Protein AF-A0A969D989-F1 (afdb_monomer)

Secondary structure (DSSP, 8-state):
-------EEEEEE----S-PPPHHHHHHHHHHHHHHTT-S-EEHHHHHHHTT-S-SHHHHHHHHHHHHTTSEEEEE-

Nearest PDB structures (foldseek):
  3jso-assembly1_B  TM=8.972E-01  e=1.245E-01  Escherichia coli K-12
  1jhh-assembly1_A  TM=8.537E-01  e=5.685E-01  Escherichia coli
  6qef-assembly1_A  TM=6.710E-01  e=4.026E-01  Homo sapiens
  8vpo-assembly1_A  TM=6.188E-01  e=1.134E+00  Paramaledivibacter caminithermalis
  2da1-assembly1_A  TM=4.259E-01  e=7.314E+00  Homo sapiens

pLDDT: mean 84.3, std 11.82, range [35.84, 93.94]

Sequence (77 aa):
MTTSEKKEFRVTFEGNSSSELTIAQAETYRLLSSLFKIKSCWSTWEIMGLLGLSDPRPVDSRIDRLAEKGWITLEVA

Solvent-accessible surface area (backbone atoms only — not comparable to full-atom values): 4648 Å² total; per-residue (Å²): 132,85,75,85,68,90,50,48,29,27,75,46,80,44,92,61,87,81,71,94,65,53,71,71,40,48,52,52,50,52,50,53,61,60,44,54,80,77,49,72,70,49,34,49,63,60,54,16,58,76,70,72,46,96,56,46,64,67,46,50,52,38,52,52,52,36,36,75,68,46,41,30,47,80,42,84,102

Mean predicted aligned error: 5.74 Å

Foldseek 3Di:
DDDPPFFKKFKDFDPDPDDDDDPLLVVLLVVNVVVVVPDGMDTLVVSCVVVVHPDSVVSVVSVVVCVVSVRIDIDGD

Radius of gyration: 11.82 Å; Cα contacts (8 Å, |Δi|>4): 84; chains: 1; bounding box: 26×27×36 Å

Structure (mmCIF, N/CA/C/O backbone):
data_AF-A0A969D989-F1
#
_entry.id   AF-A0A969D989-F1
#
loop_
_atom_site.group_PDB
_atom_site.id
_atom_site.type_symbol
_atom_site.label_atom_id
_atom_site.label_alt_id
_atom_site.label_comp_id
_atom_site.label_asym_id
_atom_site.label_entity_id
_atom_site.label_seq_id
_atom_site.pdbx_PDB_ins_code
_atom_site.Cartn_x
_atom_site.Cartn_y
_atom_site.Cartn_z
_atom_site.occupancy
_atom_site.B_iso_or_equiv
_atom_site.auth_seq_id
_atom_site.auth_comp_id
_atom_site.auth_asym_id
_atom_site.auth_atom_id
_atom_site.pdbx_PDB_model_num
ATOM 1 N N . MET A 1 1 ? -1.806 -14.261 -21.098 1.00 35.84 1 MET A N 1
ATOM 2 C CA . MET A 1 1 ? -1.099 -13.299 -20.229 1.00 35.84 1 MET A CA 1
ATOM 3 C C . MET A 1 1 ? -2.165 -12.388 -19.658 1.00 35.84 1 MET A C 1
ATOM 5 O O . MET A 1 1 ? -2.818 -11.710 -20.438 1.00 35.84 1 MET A O 1
ATOM 9 N N . THR A 1 2 ? -2.444 -12.467 -18.361 1.00 47.53 2 THR A N 1
ATOM 10 C CA . THR A 1 2 ? -3.411 -11.583 -17.702 1.00 47.53 2 THR A CA 1
ATOM 11 C C . THR A 1 2 ? -2.797 -10.191 -17.611 1.00 47.53 2 THR A C 1
ATOM 13 O O . THR A 1 2 ? -1.782 -9.988 -16.951 1.00 47.53 2 THR A O 1
ATOM 16 N N . THR A 1 3 ? -3.369 -9.244 -18.346 1.00 53.97 3 THR A N 1
ATOM 17 C CA . THR A 1 3 ? -3.180 -7.812 -18.112 1.00 53.97 3 THR A CA 1
ATOM 18 C C . THR A 1 3 ? -3.536 -7.525 -16.657 1.00 53.97 3 THR A C 1
ATOM 20 O O . THR A 1 3 ? -4.641 -7.867 -16.246 1.00 53.97 3 THR A O 1
ATOM 23 N N . SER A 1 4 ? -2.623 -6.941 -15.872 1.00 54.09 4 SER A N 1
ATOM 24 C CA . SER A 1 4 ? -2.970 -6.404 -14.551 1.00 54.09 4 SER A CA 1
ATOM 25 C C . SER A 1 4 ? -4.025 -5.323 -14.754 1.00 54.09 4 SER A C 1
ATOM 27 O O . SER A 1 4 ? -3.715 -4.208 -15.177 1.00 54.09 4 SER A O 1
ATOM 29 N N . GLU A 1 5 ? -5.284 -5.680 -14.528 1.00 67.50 5 GLU A N 1
ATOM 30 C CA . GLU A 1 5 ? -6.400 -4.749 -14.592 1.00 67.50 5 GLU A CA 1
ATOM 31 C C . G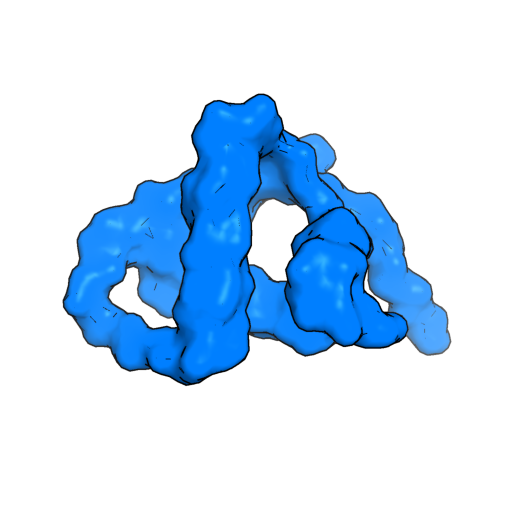LU A 1 5 ? -6.177 -3.625 -13.577 1.00 67.50 5 GLU A C 1
ATOM 33 O O . GLU A 1 5 ? -5.547 -3.809 -12.530 1.00 67.50 5 GLU A O 1
ATOM 38 N N . LYS A 1 6 ? -6.653 -2.422 -13.901 1.00 69.81 6 LYS A N 1
ATOM 39 C CA . LYS A 1 6 ? -6.577 -1.289 -12.981 1.00 69.81 6 LYS A CA 1
ATOM 40 C C . LYS A 1 6 ? -7.529 -1.557 -11.809 1.00 69.81 6 LYS A C 1
ATOM 42 O O . LYS A 1 6 ? -8.712 -1.255 -11.895 1.00 69.81 6 LYS A O 1
ATOM 47 N N . LYS A 1 7 ? -7.006 -2.147 -10.733 1.00 74.75 7 LYS A N 1
ATOM 48 C CA . LYS A 1 7 ? -7.727 -2.397 -9.481 1.00 74.75 7 LYS A CA 1
ATOM 49 C C . LYS A 1 7 ? -7.695 -1.138 -8.622 1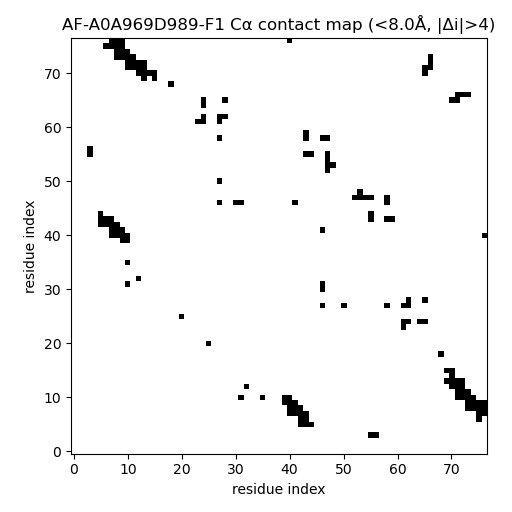.00 74.75 7 LYS A C 1
ATOM 51 O O . LYS A 1 7 ? -6.612 -0.675 -8.267 1.00 74.75 7 LYS A O 1
ATOM 56 N N . GLU A 1 8 ? -8.862 -0.587 -8.314 1.00 86.38 8 GLU A N 1
ATOM 57 C CA . GLU A 1 8 ? -9.02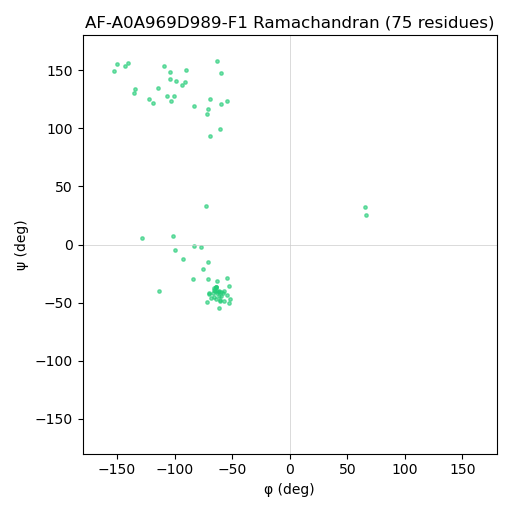1 0.486 -7.333 1.00 86.38 8 GLU A CA 1
ATOM 58 C C . GLU A 1 8 ? -9.295 -0.115 -5.952 1.00 86.38 8 GLU A C 1
ATOM 60 O O . GLU A 1 8 ? -9.984 -1.130 -5.813 1.00 86.38 8 GLU A O 1
ATOM 65 N N . PHE A 1 9 ? -8.701 0.474 -4.922 1.00 87.50 9 PHE A N 1
ATOM 66 C CA . PHE A 1 9 ? -8.838 0.005 -3.555 1.00 87.50 9 PHE A CA 1
ATOM 67 C C . PHE A 1 9 ? -8.728 1.156 -2.558 1.00 87.50 9 PHE A C 1
ATOM 69 O O . PHE A 1 9 ? -8.098 2.193 -2.802 1.00 87.50 9 PHE A O 1
ATOM 76 N N . ARG A 1 10 ? -9.329 0.941 -1.393 1.00 88.06 10 ARG A N 1
ATOM 77 C CA . ARG A 1 10 ? -9.114 1.742 -0.192 1.00 88.06 10 ARG A CA 1
ATOM 78 C C . ARG A 1 10 ? -8.227 0.966 0.762 1.00 88.06 10 ARG A C 1
ATOM 80 O O . ARG A 1 10 ? -8.245 -0.264 0.787 1.00 88.06 10 ARG A O 1
ATOM 87 N N . VAL A 1 11 ? -7.435 1.705 1.527 1.00 88.75 11 VAL A N 1
ATOM 88 C CA . VAL A 1 11 ? -6.495 1.142 2.493 1.00 88.75 11 VAL A CA 1
ATOM 89 C C . VAL A 1 11 ? -6.824 1.700 3.865 1.00 88.75 11 VAL A C 1
ATOM 91 O O . VAL A 1 11 ? -6.832 2.917 4.038 1.00 88.75 11 VAL A O 1
ATOM 94 N N . THR A 1 12 ? -7.043 0.816 4.829 1.00 89.81 12 THR A N 1
ATOM 95 C CA . THR A 1 12 ? -7.086 1.151 6.257 1.00 89.81 12 THR A CA 1
ATOM 96 C C . THR A 1 12 ? -5.785 0.688 6.900 1.00 89.81 12 THR A C 1
ATOM 98 O O . THR A 1 12 ? -5.243 -0.340 6.504 1.00 89.81 12 THR A O 1
ATOM 101 N N . PHE A 1 13 ? -5.251 1.453 7.853 1.00 88.06 13 PHE A N 1
ATOM 102 C CA . PHE A 1 13 ? -3.984 1.145 8.522 1.00 88.06 13 PHE A CA 1
ATOM 103 C C . PHE A 1 13 ? -4.249 0.516 9.882 1.00 88.06 13 PHE A C 1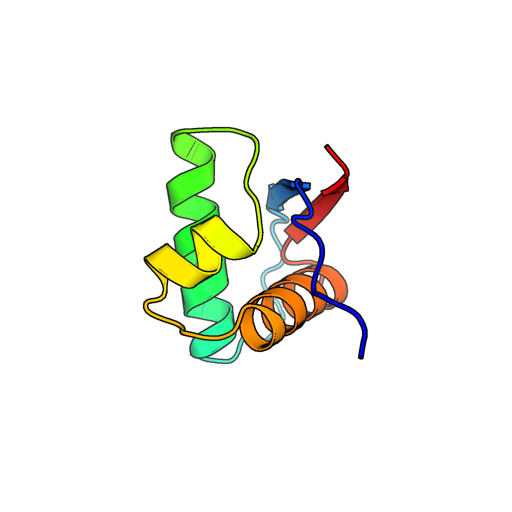
ATOM 105 O O . PHE A 1 13 ? -4.956 1.095 10.705 1.00 88.06 13 PHE A O 1
ATOM 112 N N . GLU A 1 14 ? -3.634 -0.634 10.122 1.00 84.94 14 GLU A N 1
ATOM 113 C CA . GLU A 1 14 ? -3.750 -1.379 11.370 1.00 84.94 14 GLU A CA 1
ATOM 114 C C . GLU A 1 14 ? -2.536 -1.079 12.263 1.00 84.94 14 GLU A C 1
ATOM 116 O O . GLU A 1 14 ? -1.401 -0.982 11.792 1.00 84.94 14 GLU A O 1
ATOM 121 N N . GLY A 1 15 ? -2.750 -0.944 13.576 1.00 70.88 15 GLY A N 1
ATOM 122 C CA . GLY A 1 15 ? -1.711 -0.631 14.573 1.00 70.88 15 GLY A CA 1
ATOM 123 C C . GLY A 1 15 ? -0.753 -1.788 14.883 1.00 70.88 15 GLY A C 1
ATOM 124 O O . GLY A 1 15 ? -0.325 -1.955 16.028 1.00 70.88 15 GLY A O 1
ATOM 125 N N . ASN A 1 16 ? -0.447 -2.628 13.895 1.00 73.06 16 ASN A N 1
ATOM 126 C CA . ASN A 1 16 ? 0.384 -3.803 14.084 1.00 73.06 16 ASN A CA 1
ATOM 127 C C . ASN A 1 16 ? 1.842 -3.390 14.316 1.00 73.06 16 ASN A C 1
ATOM 129 O O . ASN A 1 16 ? 2.485 -2.792 13.461 1.00 73.06 16 ASN A O 1
ATOM 133 N N . SER A 1 17 ?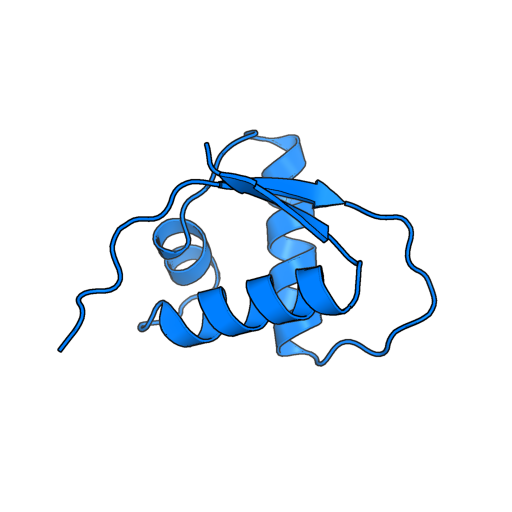 2.357 -3.698 15.506 1.00 61.00 17 SER A N 1
ATOM 134 C CA . SER A 1 17 ? 3.692 -3.279 15.953 1.00 61.00 17 SER A CA 1
ATOM 135 C C . SER A 1 17 ? 4.747 -4.386 15.846 1.00 61.00 17 SER A C 1
ATOM 137 O O . SER A 1 17 ? 5.850 -4.219 16.357 1.00 61.00 17 SER A O 1
ATOM 139 N N . SER A 1 18 ? 4.424 -5.541 15.245 1.00 60.31 18 SER A N 1
ATOM 140 C CA . SER A 1 18 ? 5.154 -6.784 15.549 1.00 60.31 18 SER A CA 1
ATOM 141 C C . SER A 1 18 ? 5.706 -7.571 14.351 1.00 60.31 18 SER A C 1
ATOM 143 O O . SER A 1 18 ? 6.258 -8.648 14.539 1.00 60.31 18 SER A O 1
ATOM 145 N N . SER A 1 19 ? 5.612 -7.067 13.117 1.00 66.81 19 SER A N 1
ATOM 146 C CA . SER A 1 19 ? 6.098 -7.799 11.931 1.00 66.81 19 SER A CA 1
ATOM 147 C C . SER A 1 19 ? 7.214 -7.064 11.188 1.00 66.81 19 SER A C 1
ATOM 149 O O . SER A 1 19 ? 6.996 -5.978 10.670 1.00 66.81 19 SER A O 1
ATOM 151 N N . GLU A 1 20 ? 8.389 -7.676 11.035 1.00 82.06 20 GLU A N 1
ATOM 152 C CA . GLU A 1 20 ? 9.453 -7.092 10.208 1.00 82.06 20 GLU A CA 1
ATOM 153 C C . GLU A 1 20 ? 8.972 -6.919 8.754 1.00 82.06 20 GLU A C 1
ATOM 155 O O . GLU A 1 20 ? 8.530 -7.871 8.087 1.00 82.06 20 GLU A O 1
ATOM 160 N N . LEU A 1 21 ? 9.009 -5.668 8.285 1.00 87.06 21 LEU A N 1
ATOM 161 C CA . LEU A 1 21 ? 8.784 -5.287 6.896 1.00 87.06 21 LEU A CA 1
ATOM 162 C C . LEU A 1 21 ? 10.130 -5.219 6.181 1.00 87.06 21 LEU A C 1
ATOM 164 O O . LEU A 1 21 ? 11.094 -4.653 6.693 1.00 87.06 21 LEU A O 1
ATOM 168 N N . THR A 1 22 ? 10.182 -5.735 4.957 1.00 91.75 22 THR A N 1
ATOM 169 C CA . THR A 1 22 ? 11.310 -5.444 4.062 1.00 91.75 22 THR A CA 1
ATOM 170 C C . THR A 1 22 ? 11.353 -3.948 3.740 1.00 91.75 22 THR A C 1
ATOM 172 O O . THR A 1 22 ? 10.324 -3.272 3.795 1.00 91.75 22 THR A O 1
ATOM 175 N N . ILE A 1 23 ? 12.516 -3.431 3.329 1.00 91.94 23 ILE A N 1
ATOM 176 C CA . ILE A 1 23 ? 12.680 -2.014 2.944 1.00 91.94 23 ILE A CA 1
ATOM 177 C C . ILE A 1 23 ? 11.622 -1.603 1.906 1.00 91.94 23 ILE A C 1
ATOM 179 O O . ILE A 1 23 ? 10.916 -0.618 2.094 1.00 91.94 23 ILE A O 1
ATOM 183 N N . ALA A 1 24 ? 11.424 -2.426 0.875 1.00 92.00 24 ALA A N 1
ATOM 184 C CA . ALA A 1 24 ? 10.446 -2.182 -0.183 1.00 92.00 24 ALA A CA 1
ATOM 185 C C . ALA A 1 24 ? 8.982 -2.170 0.310 1.00 92.00 24 ALA A C 1
ATOM 187 O O . ALA A 1 24 ? 8.153 -1.398 -0.182 1.00 92.00 24 ALA A O 1
ATOM 188 N N . GLN A 1 25 ? 8.642 -3.027 1.279 1.00 93.12 25 GLN A N 1
ATOM 189 C CA . GLN A 1 25 ? 7.320 -3.026 1.916 1.00 93.12 25 GLN A CA 1
ATOM 190 C C . GLN A 1 25 ? 7.139 -1.792 2.800 1.00 93.12 25 GLN A C 1
ATOM 192 O O . GLN A 1 25 ? 6.088 -1.162 2.741 1.00 93.12 25 GLN A O 1
ATOM 197 N N . ALA A 1 26 ? 8.164 -1.410 3.566 1.00 91.62 26 ALA A N 1
ATOM 198 C CA . ALA A 1 26 ? 8.142 -0.216 4.403 1.00 91.62 26 ALA A CA 1
ATOM 199 C C . ALA A 1 26 ? 8.004 1.069 3.568 1.00 91.62 26 ALA A C 1
ATOM 201 O O . ALA A 1 26 ? 7.247 1.961 3.944 1.00 91.62 26 ALA A O 1
ATOM 202 N N . GLU A 1 27 ? 8.673 1.156 2.416 1.00 93.94 27 GLU A N 1
ATOM 203 C CA . GLU A 1 27 ? 8.503 2.252 1.452 1.00 93.94 27 GLU A CA 1
ATOM 204 C C . GLU A 1 27 ? 7.069 2.326 0.923 1.00 93.94 27 GLU A C 1
ATOM 206 O O . GLU A 1 27 ? 6.447 3.386 0.969 1.00 93.94 27 GLU A O 1
ATOM 211 N N . THR A 1 28 ? 6.518 1.188 0.490 1.00 93.44 28 THR A N 1
ATOM 212 C CA . THR A 1 28 ? 5.137 1.110 -0.017 1.00 93.44 28 THR A CA 1
ATOM 213 C C . THR A 1 28 ? 4.137 1.504 1.070 1.00 93.44 28 THR A C 1
ATOM 215 O O . THR A 1 28 ? 3.243 2.309 0.829 1.00 93.44 28 THR A O 1
ATOM 218 N N . TYR A 1 29 ? 4.329 1.015 2.295 1.00 91.50 29 TYR A N 1
ATOM 219 C CA . TYR A 1 29 ? 3.506 1.359 3.452 1.00 91.50 29 TYR A CA 1
ATOM 220 C C . TYR A 1 29 ? 3.555 2.858 3.779 1.00 91.50 29 TYR A C 1
ATOM 222 O O . TYR A 1 29 ? 2.514 3.491 3.953 1.00 91.50 29 TYR A O 1
ATOM 230 N N . ARG A 1 30 ? 4.755 3.456 3.821 1.00 91.00 30 ARG A N 1
ATOM 231 C CA . ARG A 1 30 ? 4.932 4.898 4.072 1.00 91.00 30 ARG A CA 1
ATOM 232 C C . ARG A 1 30 ? 4.266 5.749 3.001 1.00 91.00 30 ARG A C 1
ATOM 234 O O . ARG A 1 30 ? 3.646 6.763 3.331 1.00 91.00 30 ARG A O 1
ATOM 241 N N . LEU A 1 31 ? 4.384 5.340 1.739 1.00 92.38 31 LEU A N 1
ATOM 242 C CA . LEU A 1 31 ? 3.713 6.006 0.634 1.00 92.38 31 LEU A CA 1
ATOM 243 C C . LEU A 1 31 ? 2.194 5.950 0.824 1.00 92.38 31 LEU A C 1
ATOM 245 O O . LEU A 1 31 ? 1.565 7.000 0.898 1.00 92.38 31 LEU A O 1
ATOM 249 N N . LEU A 1 32 ? 1.620 4.757 1.005 1.00 90.38 32 LEU A N 1
ATOM 250 C CA . LEU A 1 32 ? 0.183 4.586 1.238 1.00 90.38 32 LEU A CA 1
ATOM 251 C C . LEU A 1 32 ? -0.310 5.422 2.431 1.00 90.38 32 LEU A C 1
ATOM 253 O O . LEU A 1 32 ? -1.335 6.090 2.326 1.00 90.38 32 LEU A O 1
ATOM 257 N N . SER A 1 33 ? 0.430 5.439 3.544 1.00 89.31 33 SER A N 1
ATOM 258 C CA . SER A 1 33 ? 0.072 6.208 4.748 1.00 89.31 33 SER A CA 1
ATOM 259 C C . SER A 1 33 ? 0.072 7.720 4.503 1.00 89.31 33 SER A C 1
ATOM 261 O O . SER A 1 33 ? -0.784 8.446 5.013 1.00 89.31 33 SER A O 1
ATOM 263 N N . SER A 1 34 ? 1.005 8.207 3.684 1.00 89.19 34 SER A N 1
ATOM 264 C CA . SER A 1 34 ? 1.072 9.621 3.299 1.00 89.19 34 SER A CA 1
ATOM 265 C C . SER A 1 34 ? -0.082 9.999 2.371 1.00 89.19 34 SER A C 1
ATOM 267 O O . SER A 1 34 ? -0.718 11.035 2.555 1.00 89.19 34 SER A O 1
ATOM 269 N N . LEU A 1 35 ? -0.378 9.129 1.408 1.00 86.00 35 LEU A N 1
ATOM 270 C CA . LEU A 1 35 ? -1.448 9.299 0.433 1.00 86.00 35 LEU A CA 1
ATOM 271 C C . LEU A 1 35 ? -2.841 9.269 1.077 1.00 86.00 35 LEU A C 1
ATOM 273 O O . LEU A 1 35 ? -3.695 10.082 0.725 1.00 86.00 35 LEU A O 1
ATOM 277 N N . PHE A 1 36 ? -3.052 8.418 2.081 1.00 84.44 36 PHE A N 1
ATOM 278 C CA . PHE A 1 36 ? -4.315 8.319 2.818 1.00 84.44 36 PHE A CA 1
ATOM 279 C C . PHE A 1 36 ? -4.792 9.653 3.413 1.00 84.44 36 PHE A C 1
ATOM 281 O O . PHE A 1 36 ? -5.991 9.895 3.512 1.00 84.44 36 PHE A O 1
ATOM 288 N N . LYS A 1 37 ? -3.869 10.565 3.751 1.00 77.88 37 LYS A N 1
ATOM 289 C CA . LYS A 1 37 ? -4.200 11.908 4.262 1.00 77.88 37 LYS A CA 1
ATOM 290 C C . LYS A 1 37 ? -4.797 12.845 3.205 1.00 77.88 37 LYS A C 1
ATOM 292 O O . LYS A 1 37 ? -5.314 13.897 3.564 1.00 77.88 37 LYS A O 1
ATOM 297 N N . ILE A 1 38 ? -4.676 12.500 1.924 1.00 80.31 38 ILE A N 1
ATOM 298 C CA . ILE A 1 38 ? -4.984 13.376 0.787 1.00 80.31 38 ILE A CA 1
ATOM 299 C C . ILE A 1 38 ? -6.196 12.856 0.004 1.00 80.31 38 ILE A C 1
ATOM 301 O O . ILE A 1 38 ? -7.036 13.644 -0.425 1.00 80.31 38 ILE A O 1
ATOM 305 N N . LYS A 1 39 ? -6.302 11.537 -0.194 1.00 76.06 39 LYS A N 1
ATOM 306 C CA . LYS A 1 39 ? -7.392 10.893 -0.945 1.00 76.06 39 LYS A CA 1
ATOM 307 C C . LYS A 1 39 ? -7.612 9.465 -0.433 1.00 76.06 39 LYS A C 1
ATOM 309 O O . LYS A 1 39 ? -6.681 8.801 0.016 1.00 76.06 39 LYS A O 1
ATOM 314 N N . SER A 1 40 ? -8.856 8.993 -0.509 1.00 74.88 40 SER A N 1
ATOM 315 C CA . SER A 1 40 ? -9.290 7.725 0.102 1.00 74.88 40 SER A CA 1
ATOM 316 C C . SER A 1 40 ? -9.216 6.498 -0.815 1.00 74.88 40 SER A C 1
ATOM 318 O O . SER A 1 40 ? -9.356 5.385 -0.322 1.00 74.88 40 SER A O 1
ATOM 320 N N . CYS A 1 41 ? -9.021 6.674 -2.127 1.00 84.62 41 CYS A N 1
ATOM 321 C CA . CYS A 1 41 ? -9.031 5.588 -3.114 1.00 84.62 41 CYS A CA 1
ATOM 322 C C . CYS A 1 41 ? -7.856 5.705 -4.090 1.00 84.62 41 CYS A C 1
ATOM 324 O O . CYS A 1 41 ? -7.590 6.797 -4.611 1.00 84.62 41 CYS A O 1
ATOM 326 N N . TRP A 1 42 ? -7.182 4.583 -4.336 1.00 86.44 42 TRP A N 1
ATOM 327 C CA . TRP A 1 42 ? -5.964 4.500 -5.137 1.00 86.44 42 TRP A CA 1
ATOM 328 C C . TRP A 1 42 ? -5.949 3.222 -5.963 1.00 86.44 42 TRP A C 1
ATOM 330 O O . TRP A 1 42 ? -6.527 2.210 -5.579 1.00 86.44 42 TRP A O 1
ATOM 340 N N . SER A 1 43 ? -5.243 3.264 -7.085 1.00 88.75 43 SER A N 1
ATOM 341 C CA . SER A 1 43 ? -4.962 2.090 -7.902 1.00 88.75 43 SER A CA 1
ATOM 342 C C . SER A 1 43 ? -3.495 1.684 -7.830 1.00 88.75 43 SER A C 1
ATOM 344 O O . SER A 1 43 ? -2.611 2.526 -7.651 1.00 88.75 43 SER A O 1
ATOM 346 N N . THR A 1 44 ? -3.210 0.396 -8.050 1.00 88.50 44 THR A N 1
ATOM 347 C CA . THR A 1 44 ? -1.832 -0.135 -8.067 1.00 88.50 44 THR A CA 1
ATOM 348 C C . THR A 1 44 ? -0.939 0.650 -9.031 1.00 88.50 44 THR A C 1
ATOM 350 O O . THR A 1 44 ? 0.227 0.898 -8.742 1.00 88.50 44 THR A O 1
ATOM 353 N N . TRP A 1 45 ? -1.495 1.103 -10.155 1.00 88.69 45 TRP A N 1
ATOM 354 C CA . TRP A 1 45 ? -0.791 1.874 -11.180 1.00 88.69 45 TRP A CA 1
ATOM 355 C C . TRP A 1 45 ? -0.343 3.258 -10.694 1.00 88.69 45 TRP A C 1
ATOM 357 O O . TRP A 1 45 ? 0.762 3.691 -11.016 1.00 88.69 45 TRP A O 1
ATOM 367 N N . GLU A 1 46 ? -1.166 3.943 -9.895 1.00 89.88 46 GLU A N 1
ATOM 368 C CA . GLU A 1 46 ? -0.788 5.225 -9.285 1.00 89.88 46 GLU A CA 1
ATOM 369 C C . GLU A 1 46 ? 0.357 5.021 -8.289 1.00 89.88 46 GLU A C 1
ATOM 371 O O . GLU A 1 46 ? 1.355 5.739 -8.331 1.00 89.88 46 GLU A O 1
ATOM 376 N N . ILE A 1 47 ? 0.253 3.993 -7.441 1.00 91.19 47 ILE A N 1
ATOM 377 C CA . ILE A 1 47 ? 1.300 3.650 -6.471 1.00 91.19 47 ILE A CA 1
ATOM 378 C C . ILE A 1 47 ? 2.599 3.251 -7.186 1.00 91.19 47 ILE A C 1
ATOM 380 O O . ILE A 1 47 ? 3.675 3.697 -6.798 1.00 91.19 47 ILE A O 1
ATOM 384 N N . MET A 1 48 ? 2.510 2.473 -8.267 1.00 92.88 48 MET A N 1
ATOM 385 C CA . MET A 1 48 ? 3.637 2.101 -9.126 1.00 92.88 48 MET A CA 1
ATOM 386 C C . MET A 1 48 ? 4.352 3.331 -9.691 1.00 92.88 48 MET A C 1
ATOM 388 O O . MET A 1 48 ? 5.574 3.422 -9.575 1.00 92.88 48 MET A O 1
ATOM 392 N N . GLY A 1 49 ? 3.602 4.287 -10.252 1.00 91.19 49 GLY A N 1
ATOM 393 C CA . GLY A 1 49 ? 4.165 5.526 -10.789 1.00 91.19 49 GLY A CA 1
ATOM 394 C C . GLY A 1 49 ? 4.876 6.360 -9.721 1.00 91.19 49 GLY A C 1
ATOM 395 O O . GLY A 1 49 ? 5.968 6.868 -9.961 1.00 91.19 49 GLY A O 1
ATOM 396 N N . LEU A 1 50 ? 4.305 6.437 -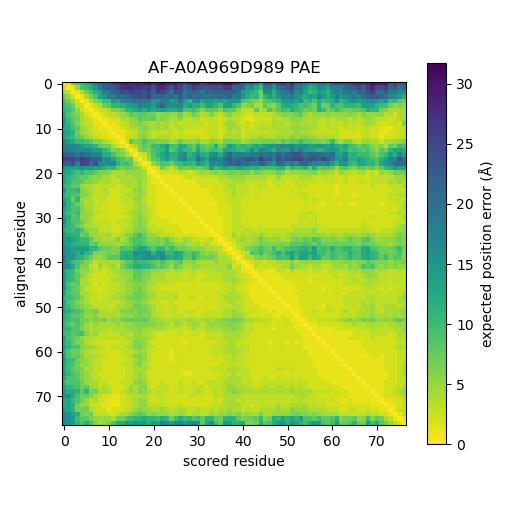8.516 1.00 91.62 50 LEU A N 1
ATOM 397 C CA . LEU A 1 50 ? 4.891 7.162 -7.384 1.00 91.62 50 LEU A CA 1
ATOM 398 C C . LEU A 1 50 ? 6.135 6.477 -6.800 1.00 91.62 50 LEU A C 1
ATOM 400 O O . LEU A 1 50 ? 7.023 7.157 -6.294 1.00 91.62 50 LEU A O 1
ATOM 404 N N . LEU A 1 51 ? 6.224 5.149 -6.893 1.00 91.56 51 LEU A N 1
ATOM 405 C CA . LEU A 1 51 ? 7.409 4.375 -6.507 1.00 91.56 51 LEU A CA 1
ATOM 406 C C . LEU A 1 51 ? 8.483 4.322 -7.608 1.00 91.56 51 LEU A C 1
ATOM 408 O O . LEU A 1 51 ? 9.524 3.701 -7.401 1.00 91.56 51 LEU A O 1
ATOM 412 N N . GLY A 1 52 ? 8.246 4.932 -8.776 1.00 92.50 52 GLY A N 1
ATOM 413 C CA . GLY A 1 52 ? 9.178 4.900 -9.908 1.00 92.50 52 GLY A CA 1
ATOM 414 C C . GLY A 1 52 ? 9.350 3.509 -10.525 1.00 92.50 52 GLY A C 1
ATOM 415 O O . GLY A 1 52 ? 10.392 3.212 -11.107 1.00 92.50 52 GLY A O 1
ATOM 416 N N . LEU A 1 53 ? 8.353 2.636 -10.376 1.00 90.19 53 LEU A N 1
ATOM 417 C CA . LEU A 1 53 ? 8.379 1.278 -10.910 1.00 90.19 53 LEU A CA 1
ATOM 418 C C . LEU A 1 53 ? 7.787 1.240 -12.323 1.00 90.19 53 LEU A C 1
ATOM 420 O O . LEU A 1 53 ? 6.903 2.018 -12.670 1.00 90.19 53 LEU A O 1
ATOM 424 N N . SER A 1 54 ? 8.267 0.304 -13.140 1.00 89.62 54 SER A N 1
ATOM 425 C CA . SER A 1 54 ? 7.766 0.089 -14.509 1.00 89.62 54 SER A CA 1
ATOM 426 C C . SER A 1 54 ? 6.777 -1.074 -14.619 1.00 89.62 54 SER A C 1
ATOM 428 O O . SER A 1 54 ? 6.249 -1.335 -15.695 1.00 89.62 54 SER A O 1
ATOM 430 N N . ASP A 1 55 ? 6.556 -1.795 -13.520 1.00 88.44 55 ASP A N 1
ATOM 431 C CA . ASP A 1 55 ? 5.708 -2.981 -13.446 1.00 88.44 55 ASP A CA 1
ATOM 432 C C . ASP A 1 55 ? 4.834 -2.888 -12.183 1.00 88.44 55 ASP A C 1
ATOM 434 O O . ASP A 1 55 ? 5.382 -2.621 -11.107 1.00 88.44 55 ASP A O 1
ATOM 438 N N . PRO A 1 56 ? 3.505 -3.085 -12.277 1.00 88.50 56 PRO A N 1
ATOM 439 C CA . PRO A 1 56 ? 2.616 -3.049 -11.118 1.00 88.50 56 PRO A CA 1
ATOM 440 C C . PRO A 1 56 ? 2.704 -4.309 -10.245 1.00 88.50 56 PRO A C 1
ATOM 442 O O . PRO A 1 56 ? 2.390 -4.242 -9.059 1.00 88.50 56 PRO A O 1
ATOM 445 N N . ARG A 1 57 ? 3.190 -5.448 -10.763 1.00 89.62 57 ARG A N 1
ATOM 446 C CA . ARG A 1 57 ? 3.205 -6.730 -10.026 1.00 89.62 57 ARG A CA 1
ATOM 447 C C . ARG A 1 57 ? 3.978 -6.683 -8.699 1.00 89.62 57 ARG A C 1
ATOM 449 O O . ARG A 1 57 ? 3.494 -7.242 -7.714 1.00 89.62 57 ARG A O 1
ATOM 456 N N . PRO A 1 58 ? 5.155 -6.029 -8.604 1.00 91.50 58 PRO A N 1
ATOM 457 C CA . PRO A 1 58 ? 5.835 -5.850 -7.326 1.00 91.50 58 PRO A CA 1
ATOM 458 C C . PRO A 1 58 ? 5.028 -5.008 -6.338 1.00 91.50 58 PRO A C 1
ATOM 460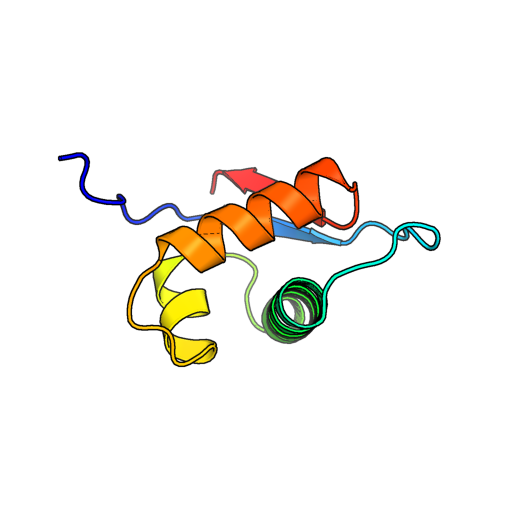 O O . PRO A 1 58 ? 5.149 -5.225 -5.138 1.00 91.50 58 PRO A O 1
ATOM 463 N N . VAL A 1 59 ? 4.228 -4.053 -6.817 1.00 91.94 59 VAL A N 1
ATOM 464 C CA . VAL A 1 59 ? 3.370 -3.229 -5.961 1.00 91.94 59 VAL A CA 1
ATOM 465 C C . VAL A 1 59 ? 2.218 -4.063 -5.426 1.00 91.94 59 VAL A C 1
ATOM 467 O O . VAL A 1 59 ? 2.053 -4.102 -4.211 1.00 91.94 59 VAL A O 1
ATOM 470 N N . ASP A 1 60 ? 1.513 -4.794 -6.295 1.00 90.19 60 ASP A N 1
ATOM 471 C CA . ASP A 1 60 ? 0.460 -5.734 -5.888 1.00 90.19 60 ASP A CA 1
ATOM 472 C C . ASP A 1 60 ? 0.991 -6.702 -4.825 1.00 90.19 60 ASP A C 1
ATOM 474 O O . ASP A 1 60 ? 0.455 -6.779 -3.723 1.00 90.19 60 ASP A O 1
ATOM 478 N N . SER A 1 61 ? 2.141 -7.334 -5.086 1.00 92.50 61 SER A N 1
ATOM 479 C CA . SER A 1 61 ? 2.749 -8.266 -4.134 1.00 92.50 61 SER A CA 1
ATOM 480 C C . SER A 1 61 ? 3.089 -7.611 -2.793 1.00 92.50 61 SER A C 1
ATOM 482 O O . SER A 1 61 ? 2.880 -8.211 -1.742 1.00 92.50 61 SER A O 1
ATOM 484 N N . ARG A 1 62 ? 3.619 -6.382 -2.786 1.00 93.94 62 ARG A N 1
ATOM 485 C CA . ARG A 1 62 ? 3.941 -5.676 -1.535 1.00 93.94 62 ARG A CA 1
ATOM 486 C C . ARG A 1 62 ? 2.678 -5.334 -0.754 1.00 93.94 62 ARG A C 1
ATOM 488 O O . ARG A 1 62 ? 2.684 -5.493 0.462 1.00 93.94 62 ARG A O 1
ATOM 495 N N . ILE A 1 63 ? 1.633 -4.883 -1.440 1.00 91.06 63 ILE A N 1
ATOM 496 C CA . ILE A 1 63 ? 0.340 -4.532 -0.852 1.00 91.06 63 ILE A CA 1
ATOM 497 C C . ILE A 1 63 ? -0.325 -5.774 -0.251 1.00 91.06 63 ILE A C 1
ATOM 499 O O . ILE A 1 63 ? -0.699 -5.747 0.920 1.00 91.06 63 ILE A O 1
ATOM 503 N N . ASP A 1 64 ? -0.358 -6.884 -0.988 1.00 90.50 64 ASP A N 1
ATOM 504 C CA . ASP A 1 64 ? -0.883 -8.159 -0.497 1.00 90.50 64 ASP A CA 1
ATOM 505 C C . ASP A 1 64 ? -0.102 -8.638 0.733 1.00 90.50 64 ASP A C 1
ATOM 507 O O . ASP A 1 64 ? -0.695 -8.997 1.744 1.00 90.50 64 ASP A O 1
ATOM 511 N N . ARG A 1 65 ? 1.237 -8.553 0.719 1.00 92.44 65 ARG A N 1
ATOM 512 C CA . ARG A 1 65 ? 2.064 -8.913 1.886 1.00 92.44 65 ARG A CA 1
ATOM 513 C C . ARG A 1 65 ? 1.832 -8.011 3.094 1.00 92.44 65 ARG A C 1
ATOM 515 O O . ARG A 1 65 ? 1.910 -8.494 4.221 1.00 92.44 65 ARG A O 1
ATOM 522 N N . LEU A 1 66 ? 1.604 -6.714 2.886 1.00 91.62 66 LEU A N 1
ATOM 523 C CA . LEU A 1 66 ? 1.253 -5.792 3.968 1.00 91.62 66 LEU A CA 1
ATOM 524 C C . LEU A 1 66 ? -0.103 -6.173 4.575 1.00 91.62 66 LEU A C 1
ATOM 526 O O . LEU A 1 66 ? -0.232 -6.153 5.799 1.00 91.62 66 LEU A O 1
ATOM 530 N N . ALA A 1 67 ? -1.067 -6.572 3.743 1.00 90.19 67 ALA A N 1
ATOM 531 C CA . ALA A 1 67 ? -2.374 -7.038 4.193 1.00 90.19 67 ALA A CA 1
ATOM 532 C C . ALA A 1 67 ? -2.303 -8.389 4.923 1.00 90.19 67 ALA A C 1
ATOM 534 O O . ALA A 1 67 ? -2.820 -8.516 6.027 1.00 90.19 67 ALA A O 1
ATOM 535 N N . GLU A 1 68 ? -1.579 -9.372 4.379 1.00 90.62 68 GLU A N 1
ATOM 536 C CA . GLU A 1 68 ? -1.334 -10.675 5.021 1.00 90.62 68 GLU A CA 1
ATOM 537 C C . GLU A 1 68 ? -0.665 -10.528 6.392 1.00 90.62 68 GLU A C 1
ATOM 539 O O . GLU A 1 68 ? -0.992 -11.239 7.338 1.00 90.62 68 GLU A O 1
ATOM 544 N N . LYS A 1 69 ? 0.283 -9.592 6.507 1.00 90.06 69 LYS A N 1
ATOM 545 C CA . LYS A 1 69 ? 0.957 -9.272 7.770 1.00 90.06 69 LYS A CA 1
ATOM 546 C C . LYS A 1 69 ? 0.089 -8.420 8.704 1.00 90.06 69 LYS A C 1
ATOM 548 O O . LYS A 1 69 ? 0.548 -8.094 9.793 1.00 90.06 69 LYS A O 1
ATOM 553 N N . GLY A 1 70 ? -1.117 -8.029 8.293 1.00 89.69 70 GLY A N 1
ATOM 554 C CA . GLY A 1 70 ? -2.042 -7.226 9.086 1.00 89.69 70 GLY A CA 1
ATOM 555 C C . GLY A 1 70 ? -1.534 -5.817 9.378 1.00 89.69 70 GLY A C 1
ATOM 556 O O . GLY A 1 70 ? -1.784 -5.312 10.463 1.00 89.69 70 GLY A O 1
ATOM 557 N N . TRP A 1 71 ? -0.760 -5.211 8.473 1.00 91.06 71 TRP A N 1
ATOM 558 C CA . TRP A 1 71 ? -0.393 -3.786 8.552 1.00 91.06 71 TRP A CA 1
ATOM 559 C C . TRP A 1 71 ? -1.463 -2.891 7.950 1.00 91.06 71 TRP A C 1
ATOM 561 O O . TRP A 1 71 ? -1.593 -1.727 8.324 1.00 91.06 71 TRP A O 1
ATOM 571 N N . ILE A 1 72 ? -2.182 -3.428 6.969 1.00 91.25 72 ILE A N 1
ATOM 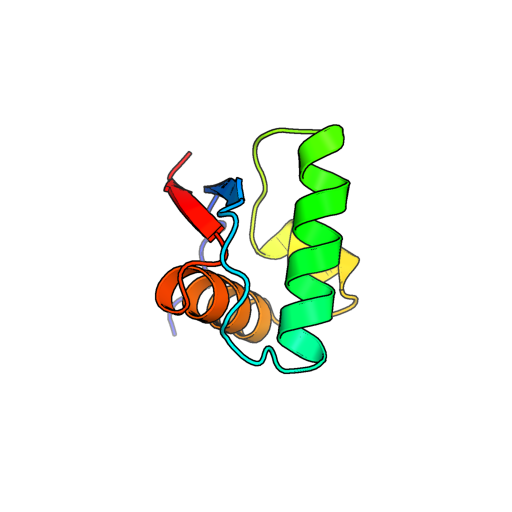572 C CA . ILE A 1 72 ? -3.241 -2.727 6.270 1.00 91.25 72 ILE A CA 1
ATOM 573 C C . ILE A 1 72 ? -4.412 -3.667 6.009 1.00 91.25 72 ILE A C 1
ATOM 575 O O . ILE A 1 72 ? -4.229 -4.875 5.890 1.00 91.25 72 ILE A O 1
ATOM 579 N N . THR A 1 73 ? -5.591 -3.093 5.831 1.00 90.81 73 THR A N 1
ATOM 580 C CA . THR A 1 73 ? -6.770 -3.785 5.312 1.00 90.81 73 THR A CA 1
ATOM 581 C C . THR A 1 73 ? -7.123 -3.177 3.959 1.00 90.81 73 THR A C 1
ATOM 583 O O . THR A 1 73 ? -7.108 -1.954 3.807 1.00 90.81 73 THR A O 1
ATOM 586 N N . LEU A 1 74 ? -7.402 -4.028 2.969 1.00 88.94 74 LEU A N 1
ATOM 587 C CA . LEU A 1 74 ? -7.771 -3.612 1.617 1.00 88.94 74 LEU A CA 1
ATOM 588 C C . LEU A 1 74 ? -9.274 -3.766 1.421 1.00 88.94 74 LEU A C 1
ATOM 590 O O . LEU A 1 74 ? -9.803 -4.871 1.531 1.00 88.94 74 LEU A O 1
ATOM 594 N N . GLU A 1 75 ? -9.942 -2.679 1.061 1.00 87.69 75 GLU A N 1
ATOM 595 C CA . GLU A 1 75 ? -11.329 -2.704 0.601 1.00 87.69 75 GLU A CA 1
ATOM 596 C C . GLU A 1 75 ? -11.342 -2.456 -0.907 1.00 87.69 75 GLU A C 1
ATOM 598 O O . GLU A 1 75 ? -10.743 -1.491 -1.385 1.00 87.69 75 GLU A O 1
ATOM 603 N N . VAL A 1 76 ? -12.000 -3.328 -1.674 1.00 78.12 76 VAL A N 1
ATOM 604 C CA . VAL A 1 76 ? -12.203 -3.092 -3.111 1.00 78.12 76 VAL A CA 1
ATOM 605 C C . VAL A 1 76 ? -13.188 -1.933 -3.259 1.00 78.1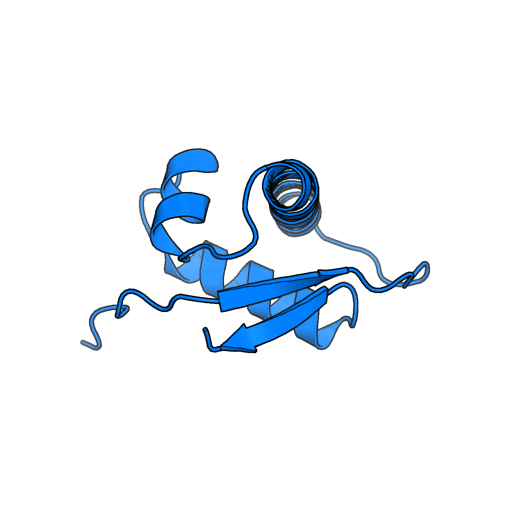2 76 VAL A C 1
ATOM 607 O O . VAL A 1 76 ? -14.258 -1.965 -2.650 1.00 78.12 76 VAL A O 1
ATOM 610 N N . ALA A 1 77 ? -12.782 -0.902 -4.003 1.00 63.12 77 ALA A N 1
ATOM 611 C CA . ALA A 1 77 ? -13.535 0.339 -4.180 1.00 63.12 77 ALA A CA 1
ATOM 612 C C . ALA A 1 77 ? -14.417 0.317 -5.430 1.00 63.12 77 ALA A C 1
ATOM 614 O O . ALA A 1 77 ? -14.032 -0.365 -6.407 1.00 63.12 77 ALA A O 1
#